Protein 4YG0 (pdb70)

InterPro domains:
  IPR000416 Haemagglutinin outer capsid protein VP4, concanavalin-like domain [PF00426] (65-225)
  IPR013320 Concanavalin A-like lectin/glucanase domain superfamily [SSF49899] (65-225)
  IPR035329 Rotavirus VP4 helical domain [PF17478] (484-772)
  IPR035330 Rotavirus VP4, membrane interaction domain [PF17477] (250-473)
  IPR038017 Rotavirus VP4, membrane interaction domain superfamily [SSF111379] (252-521)
  IPR042546 Outer capsid protein VP4 [MF_04125] (1-772)
  IPR042546 Outer capsid protein VP4 [MF_04132] (1-772)

CATH classification: 2.60.120.200

Radius of gyration: 14.84 Å; Cα contacts (8 Å, |Δi|>4): 405; chains: 1; bounding box: 31×34×42 Å

Structure (mmCIF, N/CA/C/O backbone):
data_4YG0
#
_entry.id   4YG0
#
_cell.length_a   32.210
_cell.length_b   64.050
_cell.length_c   70.920
_cell.angle_alpha   90.00
_cell.angle_beta   90.00
_cell.angle_gamma   90.00
#
_symmetry.space_group_name_H-M   'P 21 21 21'
#
loop_
_entity.id
_entity.type
_entity.pdbx_description
1 polymer 'Outer capsid protein VP4'
2 branched beta-D-galactopyranose-(1-4)-2-acetamido-2-deoxy-beta-D-glucopyranose-(1-3)-beta-D-galactopyranose-(1-4)-beta-D-glucopyranose
3 water water
#
loop_
_atom_site.group_PDB
_atom_site.id
_atom_site.type_symbol
_atom_site.label_atom_id
_atom_site.label_alt_id
_atom_site.label_comp_id
_atom_site.label_asym_id
_atom_site.label_entity_id
_atom_site.label_seq_id
_atom_site.pdbx_PDB_ins_code
_atom_site.Cartn_x
_atom_site.Cartn_y
_atom_site.Cartn_z
_atom_site.occupancy
_atom_site.B_iso_or_equiv
_atom_site.auth_seq_id
_atom_site.auth_comp_id
_atom_site.auth_asym_id
_atom_site.auth_atom_id
_atom_site.pdbx_PDB_model_num
ATOM 1 N N . GLY A 1 1 ? 33.323 7.096 8.725 1.00 30.00 62 GLY A N 1
ATOM 2 C CA . GLY A 1 1 ? 32.690 7.064 7.495 1.00 30.00 62 GLY A CA 1
ATOM 3 C C . GLY A 1 1 ? 32.543 5.649 7.083 1.00 30.00 62 GLY A C 1
ATOM 4 O O . GLY A 1 1 ? 32.330 5.426 5.958 1.00 30.00 62 GLY A O 1
ATOM 5 N N . SER A 1 2 ? 32.559 4.707 8.036 1.00 16.92 63 SER A N 1
ATOM 6 C CA . SER A 1 2 ? 32.149 3.332 7.752 1.00 21.22 63 SER A CA 1
ATOM 7 C C . SER A 1 2 ? 30.649 3.227 7.502 1.00 19.70 63 SER A C 1
ATOM 8 O O . SER A 1 2 ? 30.236 2.417 6.714 1.00 24.10 63 SER A O 1
ATOM 11 N N . ALA A 1 3 ? 29.823 4.019 8.198 1.00 15.59 64 ALA A N 1
ATOM 12 C CA . ALA A 1 3 ? 28.379 4.018 7.938 1.00 15.74 64 ALA A CA 1
ATOM 13 C C . ALA A 1 3 ? 28.147 4.506 6.507 1.00 16.21 64 ALA A C 1
ATOM 14 O O . ALA A 1 3 ? 28.879 5.326 6.015 1.00 19.15 64 ALA A O 1
ATOM 16 N N . LEU A 1 4 ? 27.156 3.946 5.845 1.00 16.00 65 LEU A N 1
ATOM 17 C CA . LEU A 1 4 ? 26.765 4.409 4.522 1.00 15.16 65 LEU A CA 1
ATOM 18 C C . LEU A 1 4 ? 26.140 5.797 4.639 1.00 15.42 65 LEU A C 1
ATOM 19 O O . LEU A 1 4 ? 25.132 5.980 5.320 1.00 16.92 65 LEU A O 1
ATOM 24 N N . ASP A 1 5 ? 26.763 6.773 3.988 1.00 12.40 66 ASP A N 1
ATOM 25 C CA . ASP A 1 5 ? 26.373 8.177 4.102 1.00 13.19 66 ASP A CA 1
ATOM 26 C C . ASP A 1 5 ? 25.143 8.486 3.247 1.00 12.84 66 ASP A C 1
ATOM 27 O O . ASP A 1 5 ? 25.214 8.491 2.026 1.00 11.67 66 ASP A O 1
ATOM 32 N N . GLY A 1 6 ? 24.016 8.749 3.899 1.00 10.97 67 GLY A N 1
ATOM 33 C CA . GLY A 1 6 ? 22.750 8.956 3.217 1.00 11.27 67 GLY A CA 1
ATOM 34 C C . GLY A 1 6 ? 21.634 8.324 4.029 1.00 11.31 67 GLY A C 1
ATOM 35 O O . GLY A 1 6 ? 21.871 7.894 5.153 1.00 12.10 67 GLY A O 1
ATOM 36 N N . PRO A 1 7 ? 20.423 8.233 3.466 1.00 10.23 68 PRO A N 1
ATOM 37 C CA . PRO A 1 7 ? 20.078 8.657 2.108 1.00 10.69 68 PRO A CA 1
ATOM 38 C C . PRO A 1 7 ? 19.866 10.154 2.004 1.00 11.87 68 PRO A C 1
ATOM 39 O O . PRO A 1 7 ? 19.510 10.824 2.987 1.00 11.96 68 PRO A O 1
ATOM 43 N N . TYR A 1 8 ? 20.087 10.658 0.799 1.00 9.11 69 TYR A N 1
ATOM 44 C CA . TYR A 1 8 ? 19.756 12.017 0.429 1.00 9.67 69 TYR A CA 1
ATOM 45 C C . TYR A 1 8 ? 18.656 11.992 -0.607 1.00 9.75 69 TYR A C 1
ATOM 46 O O . TYR A 1 8 ? 18.565 11.071 -1.406 1.00 8.58 69 TYR A O 1
ATOM 55 N N . THR A 1 9 ? 17.806 13.007 -0.587 1.00 10.02 70 THR A N 1
ATOM 56 C CA . THR A 1 9 ? 16.686 13.066 -1.509 1.00 11.15 70 THR A CA 1
ATOM 57 C C . THR A 1 9 ? 17.145 13.426 -2.935 1.00 8.42 70 THR A C 1
ATOM 58 O O . THR A 1 9 ? 18.250 13.956 -3.121 1.00 9.12 70 THR A O 1
ATOM 62 N N . PRO A 1 10 ? 16.314 13.104 -3.944 1.00 7.95 71 PRO A N 1
ATOM 63 C CA . PRO A 1 10 ? 16.684 13.390 -5.336 1.00 10.87 71 PRO A CA 1
ATOM 64 C C . PRO A 1 10 ? 17.146 14.823 -5.513 1.00 11.51 71 PRO A C 1
ATOM 65 O O . PRO A 1 10 ? 16.601 15.738 -4.882 1.00 13.10 71 PRO A O 1
ATOM 69 N N . ASP A 1 11 ? 18.150 15.015 -6.356 1.00 9.65 72 ASP A N 1
ATOM 70 C CA . ASP A 1 11 ? 18.727 16.332 -6.509 1.00 15.10 72 ASP A CA 1
ATOM 71 C C . ASP A 1 11 ? 19.472 16.478 -7.823 1.00 11.40 72 ASP A C 1
ATOM 72 O O . ASP A 1 11 ? 19.942 15.493 -8.410 1.00 9.80 72 ASP A O 1
ATOM 77 N N . SER A 1 12 ? 19.569 17.721 -8.274 1.00 9.19 73 SER A N 1
ATOM 78 C CA . SER A 1 12 ? 20.338 18.082 -9.453 1.00 8.34 73 SER A CA 1
ATOM 79 C C . SER A 1 12 ? 21.381 19.103 -9.074 1.00 10.46 73 SER A C 1
ATOM 80 O O . SER A 1 12 ? 21.046 20.168 -8.558 1.00 10.98 73 SER A O 1
ATOM 83 N N . SER A 1 13 ? 22.643 18.801 -9.337 1.00 7.09 74 SER A N 1
ATOM 84 C CA . SER A 1 13 ? 23.695 19.757 -9.042 1.00 9.42 74 SER A CA 1
ATOM 85 C C . SER A 1 13 ? 24.988 19.350 -9.706 1.00 6.90 74 SER A C 1
ATOM 86 O O . SER A 1 13 ? 25.121 18.244 -10.241 1.00 6.33 74 SER A O 1
ATOM 89 N N . ASN A 1 14 ? 25.948 20.259 -9.661 1.00 7.13 75 ASN A N 1
ATOM 90 C CA . ASN A 1 14 ? 27.298 19.998 -10.121 1.00 6.46 75 ASN A CA 1
ATOM 91 C C . ASN A 1 14 ? 28.022 19.183 -9.060 1.00 7.58 75 ASN A C 1
ATOM 92 O O . ASN A 1 14 ? 28.741 19.722 -8.228 1.00 9.84 75 ASN A O 1
ATOM 97 N N . LEU A 1 15 ? 27.814 17.873 -9.082 1.00 7.04 76 LEU A N 1
ATOM 98 C CA . LEU A 1 15 ? 28.281 17.020 -8.002 1.00 8.25 76 LEU A CA 1
ATOM 99 C C . LEU A 1 15 ? 29.785 16.934 -7.946 1.00 6.97 76 LEU A C 1
ATOM 100 O O . LEU A 1 15 ? 30.434 16.843 -8.979 1.00 7.58 76 LEU A O 1
ATOM 105 N N . PRO A 1 16 ? 30.350 16.930 -6.729 1.00 6.65 77 PRO A N 1
ATOM 106 C CA . PRO A 1 16 ? 31.795 16.748 -6.549 1.00 8.11 77 PRO A CA 1
ATOM 107 C C . PRO A 1 16 ? 32.343 15.465 -7.165 1.00 8.11 77 PRO A C 1
ATOM 108 O O . PRO A 1 16 ? 31.681 14.416 -7.157 1.00 7.19 77 PRO A O 1
ATOM 112 N N . SER A 1 17 ? 33.565 15.565 -7.669 1.00 7.23 78 SER A N 1
ATOM 113 C CA . SER A 1 17 ? 34.312 14.434 -8.172 1.00 6.90 78 SER A CA 1
ATOM 114 C C . SER A 1 17 ? 34.762 13.504 -7.065 1.00 7.31 78 SER A C 1
ATOM 115 O O . SER A 1 17 ? 34.760 13.861 -5.883 1.00 7.89 78 SER A O 1
ATOM 118 N N . ASN A 1 18 ? 35.124 12.295 -7.481 1.00 6.26 79 ASN A N 1
ATOM 119 C CA . ASN A 1 18 ? 35.750 11.276 -6.639 1.00 8.43 79 ASN A CA 1
ATOM 120 C C . ASN A 1 18 ? 34.826 10.701 -5.579 1.00 9.06 79 ASN A C 1
ATOM 121 O O . ASN A 1 18 ? 35.280 10.225 -4.531 1.00 8.88 79 ASN A O 1
ATOM 126 N N . TYR A 1 19 ? 33.527 10.739 -5.861 1.00 7.26 80 TYR A N 1
ATOM 127 C CA . TYR A 1 19 ? 32.540 10.040 -5.040 1.00 5.97 80 TYR A CA 1
ATOM 128 C C . TYR A 1 19 ? 31.659 9.156 -5.884 1.00 7.06 80 TYR A C 1
ATOM 129 O O . TYR A 1 19 ? 31.264 9.532 -6.984 1.00 7.80 80 TYR A O 1
ATOM 138 N N . TRP A 1 20 ? 31.328 7.993 -5.342 1.00 6.01 81 TRP A N 1
ATOM 139 C CA . TRP A 1 20 ? 30.271 7.164 -5.888 1.00 5.64 81 TRP A CA 1
ATOM 140 C C . TRP A 1 20 ? 28.930 7.622 -5.341 1.00 5.71 81 TRP A C 1
ATOM 141 O O . TRP A 1 20 ? 28.738 7.665 -4.122 1.00 7.40 81 TRP A O 1
ATOM 152 N N . TYR A 1 21 ? 28.006 7.963 -6.240 1.00 5.23 82 TYR A N 1
ATOM 153 C CA . TYR A 1 21 ? 26.636 8.302 -5.866 1.00 5.38 82 TYR A CA 1
ATOM 154 C C . TYR A 1 21 ? 25.795 7.073 -6.123 1.00 4.41 82 TYR A C 1
ATOM 155 O O . TYR A 1 21 ? 25.510 6.718 -7.270 1.00 5.51 82 TYR A O 1
ATOM 164 N N . LEU A 1 22 ? 25.440 6.404 -5.037 1.00 4.75 83 LEU A N 1
ATOM 165 C CA . LEU A 1 22 ? 24.730 5.143 -5.086 1.00 6.65 83 LEU A CA 1
ATOM 166 C C . LEU A 1 22 ? 23.237 5.425 -5.030 1.00 5.77 83 LEU A C 1
ATOM 167 O O . LEU A 1 22 ? 22.721 5.815 -3.974 1.00 7.05 83 LEU A O 1
ATOM 172 N N . ILE A 1 23 ? 22.552 5.293 -6.165 1.00 6.28 84 ILE A N 1
ATOM 173 C CA . ILE A 1 23 ? 21.122 5.614 -6.222 1.00 5.60 84 ILE A CA 1
ATOM 174 C C . ILE A 1 23 ? 20.269 4.407 -5.879 1.00 6.57 84 ILE A C 1
ATOM 175 O O . ILE A 1 23 ? 20.622 3.269 -6.196 1.00 6.46 84 ILE A O 1
ATOM 180 N N . ASN A 1 24 ? 19.145 4.663 -5.213 1.00 5.62 85 ASN A N 1
ATOM 181 C CA . ASN A 1 24 ? 18.208 3.610 -4.824 1.00 6.79 85 ASN A CA 1
ATOM 182 C C . ASN A 1 24 ? 16.802 3.981 -5.255 1.00 7.03 85 ASN A C 1
ATOM 183 O O . ASN A 1 24 ? 15.960 4.307 -4.428 1.00 8.28 85 ASN A O 1
ATOM 188 N N . PRO A 1 25 ? 16.542 3.945 -6.565 1.00 7.29 86 PRO A N 1
ATOM 189 C CA . PRO A 1 25 ? 15.235 4.362 -7.092 1.00 7.47 86 PRO A CA 1
ATOM 190 C C . PRO A 1 25 ? 14.095 3.424 -6.699 1.00 11.20 86 PRO A C 1
ATOM 191 O O . PRO A 1 25 ? 14.267 2.214 -6.712 1.00 11.25 86 PRO A O 1
ATOM 195 N N . LEU A 1 26 ? 12.940 3.983 -6.352 1.00 17.14 87 LEU A N 1
ATOM 196 C CA . LEU A 1 26 ? 11.829 3.150 -5.905 1.00 14.90 87 LEU A CA 1
ATOM 197 C C . LEU A 1 26 ? 10.890 2.757 -7.037 1.00 20.48 87 LEU A C 1
ATOM 198 O O . LEU A 1 26 ? 10.156 1.774 -6.928 1.00 21.53 87 LEU A O 1
ATOM 203 N N . ASN A 1 27 ? 10.930 3.509 -8.129 1.00 17.34 88 ASN A N 1
ATOM 204 C CA . ASN A 1 27 ? 10.024 3.261 -9.247 1.00 23.96 88 ASN A CA 1
ATOM 205 C C . ASN A 1 27 ? 10.737 2.677 -10.459 1.00 21.30 88 ASN A C 1
ATOM 206 O O . ASN A 1 27 ? 11.361 1.619 -10.379 1.00 23.41 88 ASN A O 1
ATOM 211 N N . ASP A 1 28 ? 10.607 3.354 -11.592 1.00 13.97 89 ASP A N 1
ATOM 212 C CA . ASP A 1 28 ? 11.366 3.011 -12.786 1.00 11.70 89 ASP A CA 1
ATOM 213 C C . ASP A 1 28 ? 11.524 4.262 -13.639 1.00 8.79 89 ASP A C 1
ATOM 214 O O . ASP A 1 28 ? 11.183 5.363 -13.199 1.00 14.10 89 ASP A O 1
ATOM 219 N N . GLY A 1 29 ? 12.064 4.108 -14.836 1.00 6.63 90 GLY A N 1
ATOM 220 C CA . GLY A 1 29 ? 12.221 5.238 -15.733 1.00 8.19 90 GLY A CA 1
ATOM 221 C C . GLY A 1 29 ? 13.566 5.927 -15.602 1.00 5.34 90 GLY A C 1
ATOM 222 O O . GLY A 1 29 ? 14.556 5.293 -15.242 1.00 6.15 90 GLY A O 1
ATOM 223 N N . VAL A 1 30 ? 13.618 7.215 -15.919 1.00 5.81 91 VAL A N 1
ATOM 224 C CA . VAL A 1 30 ? 14.882 7.936 -15.949 1.00 6.85 91 VAL A CA 1
ATOM 225 C C . VAL A 1 30 ? 15.394 8.206 -14.543 1.00 7.14 91 VAL A C 1
ATOM 226 O O . VAL A 1 30 ? 14.790 8.969 -13.788 1.00 11.05 91 VAL A O 1
ATOM 230 N N . VAL A 1 31 ? 16.519 7.600 -14.185 1.00 5.49 92 VAL A N 1
ATOM 231 C CA . VAL A 1 31 ? 17.013 7.701 -12.817 1.00 5.17 92 VAL A CA 1
ATOM 232 C C . VAL A 1 31 ? 18.294 8.540 -12.703 1.00 5.62 92 VAL A C 1
ATOM 233 O O . VAL A 1 31 ? 18.679 8.931 -11.601 1.00 5.25 92 VAL A O 1
ATOM 237 N N . PHE A 1 32 ? 18.927 8.837 -13.837 1.00 4.41 93 PHE A N 1
ATOM 238 C CA . PHE A 1 32 ? 20.203 9.557 -13.893 1.00 4.84 93 PHE A CA 1
ATOM 239 C C . PHE A 1 32 ? 20.277 10.264 -15.229 1.00 4.77 93 PHE A C 1
ATOM 240 O O . PHE A 1 32 ? 19.892 9.691 -16.249 1.00 5.18 93 PHE A O 1
ATOM 248 N N . SER A 1 33 ? 20.785 11.492 -15.246 1.00 4.48 94 SER A N 1
ATOM 249 C CA . SER A 1 33 ? 21.066 12.156 -16.515 1.00 4.89 94 SER A CA 1
ATOM 250 C C . SER A 1 33 ? 22.096 13.255 -16.345 1.00 4.86 94 SER A C 1
ATOM 251 O O . SER A 1 33 ? 22.262 13.809 -15.258 1.00 5.35 94 SER A O 1
ATOM 254 N N . VAL A 1 34 ? 22.749 13.590 -17.452 1.00 5.04 95 VAL A N 1
ATOM 255 C CA . VAL A 1 34 ? 23.732 14.663 -17.491 1.00 5.60 95 VAL A CA 1
ATOM 256 C C . VAL A 1 34 ? 23.944 15.094 -18.938 1.00 4.48 95 VAL A C 1
ATOM 257 O O . VAL A 1 34 ? 23.916 14.265 -19.853 1.00 4.95 95 VAL A O 1
ATOM 261 N N . THR A 1 35 ? 24.159 16.386 -19.145 1.00 5.56 96 THR A N 1
ATOM 262 C CA . THR A 1 35 ? 24.662 16.865 -20.420 1.00 4.75 96 THR A CA 1
ATOM 263 C C . THR A 1 35 ? 25.516 18.104 -20.230 1.00 4.74 96 THR A C 1
ATOM 264 O O . THR A 1 35 ? 25.293 18.883 -19.302 1.00 6.34 96 THR A O 1
ATOM 268 N N . ASN A 1 36 ? 26.489 18.309 -21.114 1.00 6.41 97 ASN A N 1
ATOM 269 C CA . ASN A 1 36 ? 27.165 19.605 -21.162 1.00 6.44 97 ASN A CA 1
ATOM 270 C C . ASN A 1 36 ? 26.631 20.455 -22.310 1.00 8.47 97 ASN A C 1
ATOM 271 O O . ASN A 1 36 ? 27.165 21.534 -22.583 1.00 10.06 97 ASN A O 1
ATOM 276 N N . ASN A 1 37 ? 25.576 19.975 -22.966 1.00 7.49 98 ASN A N 1
ATOM 277 C CA . ASN A 1 37 ? 24.928 20.695 -24.071 1.00 9.88 98 ASN A CA 1
ATOM 278 C C . ASN A 1 37 ? 25.858 20.902 -25.265 1.00 11.22 98 ASN A C 1
ATOM 279 O O . ASN A 1 37 ? 25.632 21.799 -26.086 1.00 14.81 98 ASN A O 1
ATOM 284 N N . SER A 1 38 ? 26.894 20.073 -25.382 1.00 10.14 99 SER A N 1
ATOM 285 C CA . SER A 1 38 ? 27.847 20.230 -26.477 1.00 12.77 99 SER A CA 1
ATOM 286 C C . SER A 1 38 ? 28.314 18.898 -27.049 1.00 10.63 99 SER A C 1
ATOM 287 O O . SER A 1 38 ? 28.187 18.637 -28.247 1.00 11.00 99 SER A O 1
ATOM 290 N N . THR A 1 39 ? 28.875 18.061 -26.182 1.00 9.09 100 THR A N 1
ATOM 291 C CA . THR A 1 39 ? 29.582 16.868 -26.641 1.00 6.42 100 THR A CA 1
ATOM 292 C C . THR A 1 39 ? 29.075 15.578 -26.005 1.00 7.10 100 THR A C 1
ATOM 293 O O . THR A 1 39 ? 29.467 14.511 -26.423 1.00 7.23 100 THR A O 1
ATOM 297 N N . PHE A 1 40 ? 28.207 15.673 -25.000 1.00 6.38 101 PHE A N 1
ATOM 298 C CA . PHE A 1 40 ? 27.729 14.478 -24.308 1.00 5.62 101 PHE A CA 1
ATOM 299 C C . PHE A 1 40 ? 26.369 14.721 -23.679 1.00 5.45 101 PHE A C 1
ATOM 300 O O . PHE A 1 40 ? 26.143 15.736 -23.024 1.00 6.42 101 PHE A O 1
ATOM 308 N N . TRP A 1 41 ? 25.470 13.783 -23.940 1.00 5.41 102 TRP A N 1
ATOM 309 C CA . TRP A 1 41 ? 24.167 13.657 -23.308 1.00 5.30 102 TRP A CA 1
ATOM 310 C C . TRP A 1 41 ? 24.056 12.217 -22.855 1.00 5.08 102 TRP A C 1
ATOM 311 O O . TRP A 1 41 ? 24.239 11.324 -23.680 1.00 6.52 102 TRP A O 1
ATOM 322 N N . MET A 1 42 ? 23.723 11.969 -21.595 1.00 5.23 103 MET A N 1
ATOM 323 C CA . MET A 1 42 ? 23.604 10.600 -21.100 1.00 6.27 103 MET A CA 1
ATOM 324 C C . MET A 1 42 ? 22.436 10.481 -20.141 1.00 4.86 103 MET A C 1
ATOM 325 O O . MET A 1 42 ? 22.187 11.389 -19.359 1.00 4.87 103 MET A O 1
ATOM 330 N N . PHE A 1 43 ? 21.716 9.365 -20.200 1.00 4.48 104 PHE A N 1
ATOM 331 C CA . PHE A 1 43 ? 20.774 9.044 -19.133 1.00 4.33 104 PHE A CA 1
ATOM 332 C C . PHE A 1 43 ? 20.711 7.544 -18.911 1.00 4.18 104 PHE A C 1
ATOM 333 O O . PHE A 1 43 ? 21.157 6.758 -19.749 1.00 5.34 104 PHE A O 1
ATOM 341 N N . THR A 1 44 ? 20.172 7.163 -17.756 1.00 3.93 105 THR A N 1
ATOM 342 C CA . THR A 1 44 ? 19.939 5.771 -17.427 1.00 4.40 105 THR A CA 1
ATOM 343 C C . THR A 1 44 ? 18.456 5.582 -17.189 1.00 4.63 105 THR A C 1
ATOM 344 O O . THR A 1 44 ? 17.826 6.387 -16.487 1.00 5.11 105 THR A O 1
ATOM 348 N N . TYR A 1 45 ? 17.916 4.526 -17.787 1.00 4.67 106 TYR A N 1
ATOM 349 C CA . TYR A 1 45 ? 16.513 4.167 -17.674 1.00 5.31 106 TYR A CA 1
ATOM 350 C C . TYR A 1 45 ? 16.419 2.849 -16.928 1.00 4.14 106 TYR A C 1
ATOM 351 O O . TYR A 1 45 ? 17.015 1.856 -17.350 1.00 4.91 106 TYR A O 1
ATOM 360 N N . LEU A 1 46 ? 15.675 2.834 -15.825 1.00 3.66 107 LEU A N 1
ATOM 361 C CA . LEU A 1 46 ? 15.446 1.600 -15.068 1.00 5.17 107 LEU A CA 1
ATOM 362 C C . LEU A 1 46 ? 14.206 0.877 -15.585 1.00 4.59 107 LEU A C 1
ATOM 363 O O . LEU A 1 46 ? 13.110 1.470 -15.648 1.00 5.28 107 LEU A O 1
ATOM 368 N N . ILE A 1 47 ? 14.390 -0.382 -15.970 1.00 5.54 108 ILE A N 1
ATOM 369 C CA . ILE A 1 47 ? 13.328 -1.209 -16.526 1.00 5.29 108 ILE A CA 1
ATOM 370 C C . ILE A 1 47 ? 13.003 -2.374 -15.600 1.00 5.30 108 ILE A C 1
ATOM 371 O O . ILE A 1 47 ? 13.888 -3.147 -15.193 1.00 7.02 108 ILE A O 1
ATOM 376 N N . LEU A 1 48 ? 11.728 -2.491 -15.253 1.00 5.78 109 LEU A N 1
ATOM 377 C CA . LEU A 1 48 ? 11.254 -3.574 -14.404 1.00 6.11 109 LEU A CA 1
ATOM 378 C C . LEU A 1 48 ? 11.371 -4.940 -15.072 1.00 5.46 109 LEU A C 1
ATOM 379 O O . LEU A 1 48 ? 11.413 -5.042 -16.297 1.00 5.84 109 LEU A O 1
ATOM 384 N N . PRO A 1 49 ? 11.420 -6.002 -14.263 1.00 6.49 110 PRO A N 1
ATOM 385 C CA . PRO A 1 49 ? 11.372 -7.353 -14.831 1.00 7.47 110 PRO A CA 1
ATOM 386 C C . PRO A 1 49 ? 10.167 -7.565 -15.741 1.00 7.24 110 PRO A C 1
ATOM 387 O O . PRO A 1 49 ? 9.154 -6.875 -15.607 1.00 7.87 110 PRO A O 1
ATOM 391 N N . ASN A 1 50 ? 10.271 -8.527 -16.654 1.00 7.05 111 ASN A N 1
ATOM 392 C CA . ASN A 1 50 ? 9.131 -8.973 -17.444 1.00 7.77 111 ASN A CA 1
ATOM 393 C C . ASN A 1 50 ? 8.519 -7.841 -18.242 1.00 8.03 111 ASN A C 1
ATOM 394 O O . ASN A 1 50 ? 7.304 -7.643 -18.236 1.00 8.82 111 ASN A O 1
ATOM 399 N N . THR A 1 51 ? 9.377 -7.083 -18.908 1.00 7.82 112 THR A N 1
ATOM 400 C CA . THR A 1 51 ? 8.918 -5.992 -19.749 1.00 7.63 112 THR A CA 1
ATOM 401 C C . THR A 1 51 ? 9.065 -6.389 -21.200 1.00 9.18 112 THR A C 1
ATOM 402 O O . THR A 1 51 ? 10.180 -6.515 -21.707 1.00 8.49 112 THR A O 1
ATOM 406 N N . ALA A 1 52 ? 7.926 -6.608 -21.857 1.00 11.50 113 ALA A N 1
ATOM 407 C CA . ALA A 1 52 ? 7.919 -6.916 -23.283 1.00 12.92 113 ALA A CA 1
ATOM 408 C C . ALA A 1 52 ? 8.500 -5.737 -24.048 1.00 13.68 113 ALA A C 1
ATOM 409 O O . ALA A 1 52 ? 8.310 -4.582 -23.654 1.00 14.25 113 ALA A O 1
ATOM 411 N N . GLN A 1 53 ? 9.237 -6.014 -25.116 1.00 13.39 114 GLN A N 1
ATOM 412 C CA . GLN A 1 53 ? 9.871 -4.941 -25.867 1.00 13.78 114 GLN A CA 1
ATOM 413 C C . GLN A 1 53 ? 8.836 -3.958 -26.391 1.00 13.97 114 GLN A C 1
ATOM 414 O O . GLN A 1 53 ? 7.824 -4.340 -26.978 1.00 15.14 114 GLN A O 1
ATOM 420 N N . THR A 1 54 ? 9.082 -2.679 -26.138 1.00 12.35 115 THR A N 1
ATOM 421 C CA . THR A 1 54 ? 8.156 -1.648 -26.559 1.00 17.00 115 THR A CA 1
ATOM 422 C C . THR A 1 54 ? 8.896 -0.327 -26.669 1.00 13.15 115 THR A C 1
ATOM 423 O O . THR A 1 54 ? 10.034 -0.199 -26.220 1.00 16.56 115 THR A O 1
ATOM 427 N N . ASN A 1 55 ? 8.248 0.642 -27.301 1.00 12.27 116 ASN A N 1
ATOM 428 C CA . ASN A 1 55 ? 8.780 1.988 -27.393 1.00 13.15 116 ASN A CA 1
ATOM 429 C C . ASN A 1 55 ? 8.053 2.888 -26.420 1.00 13.49 116 ASN A C 1
ATOM 430 O O . ASN A 1 55 ? 6.841 2.775 -26.258 1.00 13.47 116 ASN A O 1
ATOM 435 N N . VAL A 1 56 ? 8.798 3.767 -25.759 1.00 9.61 117 VAL A N 1
ATOM 436 C CA . VAL A 1 56 ? 8.204 4.729 -24.845 1.00 11.52 117 VAL A CA 1
ATOM 437 C C . VAL A 1 56 ? 8.752 6.109 -25.153 1.00 10.02 117 VAL A C 1
ATOM 438 O O . VAL A 1 56 ? 9.904 6.260 -25.555 1.00 10.17 117 VAL A O 1
ATOM 442 N N . THR A 1 57 ? 7.911 7.114 -24.985 1.00 8.67 118 THR A N 1
ATOM 443 C CA . THR A 1 57 ? 8.333 8.487 -25.192 1.00 7.61 118 THR A CA 1
ATOM 444 C C . THR A 1 57 ? 8.449 9.108 -23.826 1.00 8.71 118 THR A C 1
ATOM 445 O O . THR A 1 57 ? 7.457 9.221 -23.102 1.00 8.18 118 THR A O 1
ATOM 449 N N . VAL A 1 58 ? 9.665 9.481 -23.446 1.00 8.24 119 VAL A N 1
ATOM 450 C CA . VAL A 1 58 ? 9.893 9.918 -22.080 1.00 8.93 119 VAL A CA 1
ATOM 451 C C . VAL A 1 58 ? 10.670 11.229 -22.007 1.00 8.32 119 VAL A C 1
ATOM 452 O O . VAL A 1 58 ? 11.322 11.658 -22.962 1.00 8.50 119 VAL A O 1
ATOM 456 N N . ASN A 1 59 ? 10.587 11.842 -20.834 1.00 7.72 120 ASN A N 1
ATOM 457 C CA . ASN A 1 59 ? 11.238 13.102 -20.535 1.00 8.04 120 ASN A CA 1
ATOM 458 C C . ASN A 1 59 ? 12.672 12.862 -20.083 1.00 7.17 120 ASN A C 1
ATOM 459 O O . ASN A 1 59 ? 12.905 12.303 -19.010 1.00 8.27 120 ASN A O 1
ATOM 464 N N . VAL A 1 60 ? 13.624 13.291 -20.911 1.00 6.66 121 VAL A N 1
ATOM 465 C CA . VAL A 1 60 ? 15.039 13.271 -20.555 1.00 6.73 121 VAL A CA 1
ATOM 466 C C . VAL A 1 60 ? 15.568 14.698 -20.585 1.00 7.30 121 VAL A C 1
ATOM 467 O O . VAL A 1 60 ? 15.707 15.293 -21.658 1.00 7.83 121 VAL A O 1
ATOM 471 N N . MET A 1 61 ? 15.840 15.253 -19.409 1.00 6.32 122 MET A N 1
ATOM 472 C CA . MET A 1 61 ? 16.408 16.606 -19.315 1.00 5.57 122 MET A CA 1
ATOM 473 C C . MET A 1 61 ? 15.535 17.631 -20.042 1.00 6.63 122 MET A C 1
ATOM 474 O O . MET A 1 61 ? 16.032 18.562 -20.686 1.00 7.18 122 MET A O 1
ATOM 479 N N . ASN A 1 62 ? 14.222 17.436 -19.913 1.00 7.25 123 ASN A N 1
ATOM 480 C CA . ASN A 1 62 ? 13.177 18.328 -20.432 1.00 7.12 123 ASN A CA 1
ATOM 481 C C . ASN A 1 62 ? 13.009 18.271 -21.940 1.00 8.08 123 ASN A C 1
ATOM 482 O O . ASN A 1 62 ? 12.291 19.094 -22.505 1.00 9.97 123 ASN A O 1
ATOM 487 N N . GLU A 1 63 ? 13.633 17.289 -22.581 1.00 9.98 124 GLU A N 1
ATOM 488 C CA . GLU A 1 63 ? 13.355 16.940 -23.968 1.00 11.01 124 GLU A CA 1
ATOM 489 C C . GLU A 1 63 ? 12.606 15.610 -23.971 1.00 10.19 124 GLU A C 1
ATOM 490 O O . GLU A 1 63 ? 12.911 14.712 -23.179 1.00 14.08 124 GLU A O 1
ATOM 496 N N . THR A 1 64 ? 11.619 15.459 -24.838 1.00 9.86 125 THR A N 1
ATOM 497 C CA . THR A 1 64 ? 10.991 14.151 -24.961 1.00 9.97 125 THR A CA 1
ATOM 498 C C . THR A 1 64 ? 11.689 13.344 -26.032 1.00 12.72 125 THR A C 1
ATOM 499 O O . THR A 1 64 ? 11.950 13.839 -27.137 1.00 15.89 125 THR A O 1
ATOM 503 N N . VAL A 1 65 ? 11.998 12.097 -25.700 1.00 10.34 126 VAL A N 1
ATOM 504 C CA . VAL A 1 65 ? 12.666 11.226 -26.647 1.00 12.91 126 VAL A CA 1
ATOM 505 C C . VAL A 1 65 ? 12.004 9.865 -26.659 1.00 13.22 126 VAL A C 1
ATOM 506 O O . VAL A 1 65 ? 11.459 9.400 -25.652 1.00 13.01 126 VAL A O 1
ATOM 510 N N . ASN A 1 66 ? 12.050 9.227 -27.815 1.00 11.38 127 ASN A N 1
ATOM 511 C CA . ASN A 1 66 ? 11.457 7.918 -27.959 1.00 12.43 127 ASN A CA 1
ATOM 512 C C . ASN A 1 66 ? 12.532 6.847 -27.949 1.00 12.05 127 ASN A C 1
ATOM 513 O O . ASN A 1 66 ? 13.449 6.875 -28.765 1.00 14.76 127 ASN A O 1
ATOM 518 N N . ILE A 1 67 ? 12.421 5.911 -27.016 1.00 8.77 128 ILE A N 1
ATOM 519 C CA . ILE A 1 67 ? 13.407 4.849 -26.904 1.00 11.09 128 ILE A CA 1
ATOM 520 C C . ILE A 1 67 ? 12.729 3.499 -26.847 1.00 12.95 128 ILE A C 1
ATOM 521 O O . ILE A 1 67 ? 11.558 3.376 -26.460 1.00 11.48 128 ILE A O 1
ATOM 526 N N . SER A 1 68 ? 13.479 2.487 -27.259 1.00 12.79 129 SER A N 1
ATOM 527 C CA . SER A 1 68 ? 13.056 1.112 -27.095 1.00 14.23 129 SER A CA 1
ATOM 528 C C . SER A 1 68 ? 13.558 0.591 -25.755 1.00 14.30 129 SER A C 1
ATOM 529 O O . SER A 1 68 ? 14.715 0.823 -25.376 1.00 16.25 129 SER A O 1
ATOM 532 N N . ILE A 1 69 ? 12.661 -0.058 -25.024 1.00 11.48 130 ILE A N 1
ATOM 533 C CA . ILE A 1 69 ? 13.007 -0.707 -23.761 1.00 11.33 130 ILE A CA 1
ATOM 534 C C . ILE A 1 69 ? 12.530 -2.153 -23.772 1.00 13.71 130 ILE A C 1
ATOM 535 O O . ILE A 1 69 ? 11.551 -2.490 -24.435 1.00 14.20 130 ILE A O 1
ATOM 540 N N . ASP A 1 70 ? 13.226 -3.007 -23.026 1.00 12.35 131 ASP A N 1
ATOM 541 C CA . ASP A 1 70 ? 12.786 -4.383 -22.811 1.00 11.86 131 ASP A CA 1
ATOM 542 C C . ASP A 1 70 ? 13.529 -4.971 -21.622 1.00 10.09 131 ASP A C 1
ATOM 543 O O . ASP A 1 70 ? 14.629 -4.537 -21.292 1.00 12.00 131 ASP A O 1
ATOM 548 N N . ASN A 1 71 ? 12.918 -5.956 -20.985 1.00 8.93 132 ASN A N 1
ATOM 549 C CA . ASN A 1 71 ? 13.578 -6.704 -19.926 1.00 10.22 132 ASN A CA 1
ATOM 550 C C . ASN A 1 71 ? 12.955 -8.075 -19.895 1.00 8.87 132 ASN A C 1
ATOM 551 O O . ASN A 1 71 ? 11.866 -8.255 -19.354 1.00 10.66 132 ASN A O 1
ATOM 556 N N . SER A 1 72 ? 13.635 -9.048 -20.496 1.00 9.85 133 SER A N 1
ATOM 557 C CA . SER A 1 72 ? 13.059 -10.378 -20.644 1.00 11.18 133 SER A CA 1
ATOM 558 C C . SER A 1 72 ? 13.386 -11.275 -19.461 1.00 10.11 133 SER A C 1
ATOM 559 O O . SER A 1 72 ? 13.116 -12.473 -19.488 1.00 12.91 133 SER A O 1
ATOM 562 N N . GLY A 1 73 ? 13.968 -10.700 -18.418 1.00 8.55 134 GLY A N 1
ATOM 563 C CA . GLY A 1 73 ? 14.308 -11.479 -17.249 1.00 9.40 134 GLY A CA 1
ATOM 564 C C . GLY A 1 73 ? 13.482 -11.153 -16.021 1.00 7.20 134 GLY A C 1
ATOM 565 O O . GLY A 1 73 ? 12.508 -10.401 -16.082 1.00 8.10 134 GLY A O 1
ATOM 566 N N . SER A 1 74 ? 13.891 -11.707 -14.893 1.00 6.04 135 SER A N 1
ATOM 567 C CA . SER A 1 74 ? 13.160 -11.587 -13.644 1.00 8.00 135 SER A CA 1
ATOM 568 C C . SER A 1 74 ? 13.786 -10.580 -12.689 1.00 5.95 135 SER A C 1
ATOM 569 O O . SER A 1 74 ? 13.351 -10.446 -11.559 1.00 7.39 135 SER A O 1
ATOM 572 N N . THR A 1 75 ? 14.815 -9.885 -13.159 1.00 7.01 136 THR A N 1
ATOM 573 C CA . THR A 1 75 ? 15.518 -8.911 -12.334 1.00 7.03 136 THR A CA 1
ATOM 574 C C . THR A 1 75 ? 15.438 -7.524 -12.972 1.00 6.33 136 THR A C 1
ATOM 575 O O . THR A 1 75 ? 14.823 -7.348 -14.018 1.00 7.64 136 THR A O 1
ATOM 579 N N . TYR A 1 76 ? 16.040 -6.532 -12.316 1.00 6.38 137 TYR A N 1
ATOM 580 C CA . TYR A 1 76 ? 16.034 -5.156 -12.822 1.00 5.85 137 TYR A CA 1
ATOM 581 C C . TYR A 1 76 ? 17.069 -4.992 -13.907 1.00 5.35 137 TYR A C 1
ATOM 582 O O . TYR A 1 76 ? 18.066 -5.698 -13.914 1.00 6.57 137 TYR A O 1
ATOM 591 N N . ARG A 1 77 ? 16.839 -4.049 -14.811 1.00 5.35 138 ARG A N 1
ATOM 592 C CA . ARG A 1 77 ? 17.838 -3.678 -15.805 1.00 6.23 138 ARG A CA 1
ATOM 593 C C . ARG A 1 77 ? 17.986 -2.163 -15.823 1.00 5.01 138 ARG A C 1
ATOM 594 O O . ARG A 1 77 ? 17.017 -1.463 -16.097 1.00 5.86 138 ARG A O 1
ATOM 602 N N . PHE A 1 78 ? 19.171 -1.657 -15.495 1.00 5.61 139 PHE A N 1
ATOM 603 C CA . PHE A 1 78 ? 19.473 -0.232 -15.612 1.00 4.45 139 PHE A CA 1
ATOM 604 C C . PHE A 1 78 ? 20.142 -0.062 -16.961 1.00 5.66 139 PHE A C 1
ATOM 605 O O . PHE A 1 78 ? 21.208 -0.625 -17.168 1.00 7.39 139 PHE A O 1
ATOM 613 N N . VAL A 1 79 ? 19.568 0.713 -17.874 1.00 5.12 140 VAL A N 1
ATOM 614 C CA . VAL A 1 79 ? 20.111 0.801 -19.230 1.00 4.77 140 VAL A CA 1
ATOM 615 C C . VAL A 1 79 ? 20.566 2.225 -19.540 1.00 4.92 140 VAL A C 1
ATOM 616 O O . VAL A 1 79 ? 19.808 3.173 -19.374 1.00 4.82 140 VAL A O 1
ATOM 620 N N . ASP A 1 80 ? 21.816 2.363 -19.970 1.00 4.58 141 ASP A N 1
ATOM 621 C CA . ASP A 1 80 ? 22.370 3.656 -20.342 1.00 4.94 141 ASP A CA 1
ATOM 622 C C . ASP A 1 80 ? 22.105 3.987 -21.795 1.00 4.77 141 ASP A C 1
ATOM 623 O O . ASP A 1 80 ? 22.130 3.103 -22.658 1.00 6.31 141 ASP A O 1
ATOM 628 N N . TYR A 1 81 ? 21.868 5.270 -22.053 1.00 4.83 142 TYR A N 1
ATOM 629 C CA . TYR A 1 81 ? 21.757 5.801 -23.401 1.00 5.14 142 TYR A CA 1
ATOM 630 C C . TYR A 1 81 ? 22.638 7.037 -23.492 1.00 7.06 142 TYR A C 1
ATOM 631 O O . TYR A 1 81 ? 22.693 7.825 -22.536 1.00 6.03 142 TYR A O 1
ATOM 640 N N . PHE A 1 82 ? 23.332 7.237 -24.609 1.00 6.22 143 PHE A N 1
ATOM 641 C CA . PHE A 1 82 ? 24.001 8.520 -24.792 1.00 7.15 143 PHE A CA 1
ATOM 642 C C . PHE A 1 82 ? 24.080 8.937 -26.251 1.00 6.37 143 PHE A C 1
ATOM 643 O O . PHE A 1 82 ? 23.839 8.148 -27.165 1.00 9.17 143 PHE A O 1
ATOM 651 N N . LYS A 1 83 ? 24.407 10.210 -26.443 1.00 7.24 144 LYS A N 1
ATOM 652 C CA . LYS A 1 83 ? 24.733 10.747 -27.755 1.00 6.95 144 LYS A CA 1
ATOM 653 C C . LYS A 1 83 ? 25.776 11.829 -27.560 1.00 8.87 144 LYS A C 1
ATOM 654 O O . LYS A 1 83 ? 25.999 12.302 -26.437 1.00 7.67 144 LYS A O 1
ATOM 660 N N . THR A 1 84 ? 26.415 12.226 -28.657 1.00 7.87 145 THR A N 1
ATOM 661 C CA . THR A 1 84 ? 27.528 13.158 -28.563 1.00 10.27 145 THR A CA 1
ATOM 662 C C . THR A 1 84 ? 27.322 14.425 -29.388 1.00 10.30 145 THR A C 1
ATOM 663 O O . THR A 1 84 ? 28.243 15.214 -29.550 1.00 12.97 145 THR A O 1
ATOM 667 N N . SER A 1 85 ? 26.121 14.622 -29.908 1.00 9.48 146 SER A N 1
ATOM 668 C CA . SER A 1 85 ? 25.804 15.876 -30.580 1.00 10.50 146 SER A CA 1
ATOM 669 C C . SER A 1 85 ? 24.322 16.142 -30.447 1.00 12.50 146 SER A C 1
ATOM 670 O O . SER A 1 85 ? 23.526 15.216 -30.273 1.00 13.04 146 SER A O 1
ATOM 673 N N . SER A 1 86 ? 23.942 17.408 -30.529 1.00 12.67 147 SER A N 1
ATOM 674 C CA . SER A 1 86 ? 22.547 17.771 -30.371 1.00 13.14 147 SER A CA 1
ATOM 675 C C . SER A 1 86 ? 21.645 17.187 -31.465 1.00 17.13 147 SER A C 1
ATOM 676 O O . SER A 1 86 ? 20.488 16.861 -31.210 1.00 17.33 147 SER A O 1
ATOM 679 N N . THR A 1 87 ? 22.181 17.035 -32.673 1.00 16.36 148 THR A N 1
ATOM 680 C CA . THR A 1 87 ? 21.383 16.564 -33.805 1.00 18.28 148 THR A CA 1
ATOM 681 C C . THR A 1 87 ? 21.247 15.044 -33.857 1.00 15.59 148 THR A C 1
ATOM 682 O O . THR A 1 87 ? 20.375 14.517 -34.543 1.00 18.57 148 THR A O 1
ATOM 686 N N . GLN A 1 88 ? 22.109 14.338 -33.133 1.00 13.13 149 GLN A N 1
ATOM 687 C CA . GLN A 1 88 ? 22.036 12.880 -33.072 1.00 13.47 149 GLN A CA 1
ATOM 688 C C . GLN A 1 88 ? 20.817 12.427 -32.302 1.00 9.73 149 GLN A C 1
ATOM 689 O O . GLN A 1 88 ? 20.240 13.182 -31.531 1.00 12.37 149 GLN A O 1
ATOM 695 N N . SER A 1 89 ? 20.444 11.172 -32.499 1.00 10.90 150 SER A N 1
ATOM 696 C CA . SER A 1 89 ? 19.527 10.514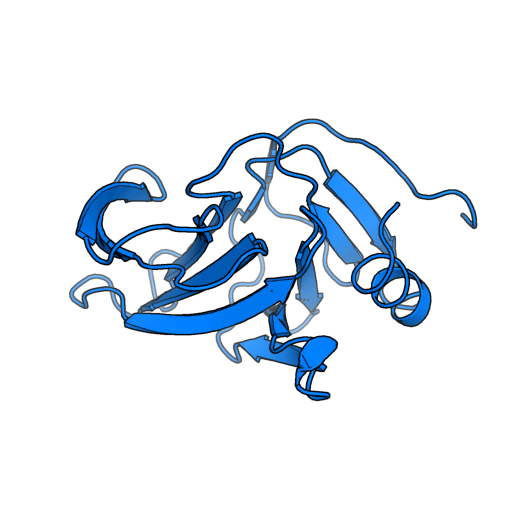 -31.588 1.00 9.19 150 SER A CA 1
ATOM 697 C C . SER A 1 89 ? 20.324 9.682 -30.594 1.00 11.15 150 SER A C 1
ATOM 698 O O . SER A 1 89 ? 21.482 9.338 -30.836 1.00 10.51 150 SER A O 1
ATOM 701 N N . TYR A 1 90 ? 19.695 9.344 -29.479 1.00 8.53 151 TYR A N 1
ATOM 702 C CA . TYR A 1 90 ? 20.351 8.508 -28.485 1.00 7.40 151 TYR A CA 1
ATOM 703 C C . TYR 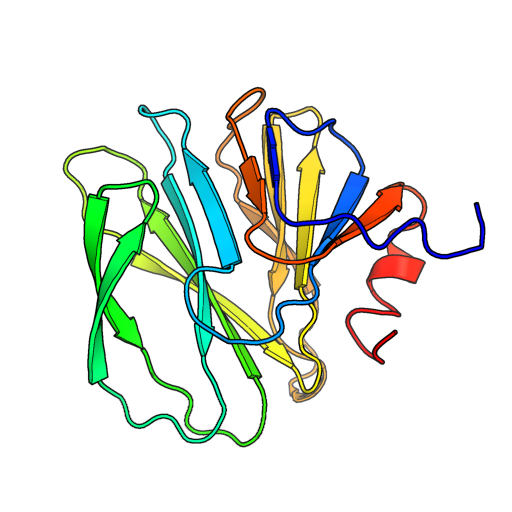A 1 90 ? 20.647 7.102 -28.992 1.00 10.93 151 TYR A C 1
ATOM 704 O O . TYR A 1 90 ? 19.930 6.555 -29.835 1.00 14.48 151 TYR A O 1
ATOM 713 N N . ARG A 1 91 ? 21.711 6.517 -28.461 1.00 9.68 152 ARG A N 1
ATOM 714 C CA . ARG A 1 91 ? 22.030 5.112 -28.684 1.00 8.90 152 ARG A CA 1
ATOM 715 C C . ARG A 1 91 ? 22.026 4.399 -27.354 1.00 8.03 152 ARG A C 1
ATOM 716 O O . ARG A 1 91 ? 22.574 4.905 -26.370 1.00 7.58 152 ARG A O 1
ATOM 724 N N . GLN A 1 92 ? 21.416 3.223 -27.315 1.00 8.13 153 GLN A N 1
ATOM 725 C CA . GLN A 1 92 ? 21.524 2.396 -26.139 1.00 7.54 153 GLN A CA 1
ATOM 726 C C . GLN A 1 92 ? 22.972 1.933 -25.998 1.00 9.01 153 GLN A C 1
ATOM 727 O O . GLN A 1 92 ? 23.607 1.535 -26.973 1.00 10.25 153 GLN A O 1
ATOM 733 N N . ARG A 1 93 ? 23.510 2.011 -24.789 1.00 8.01 154 ARG A N 1
ATOM 734 C CA . ARG A 1 93 ? 24.885 1.595 -24.567 1.00 7.51 154 ARG A CA 1
ATOM 735 C C . ARG A 1 93 ? 24.915 0.496 -23.495 1.00 8.50 154 ARG A C 1
ATOM 736 O O . ARG A 1 93 ? 24.260 -0.541 -23.642 1.00 9.53 154 ARG A O 1
ATOM 744 N N . ASN A 1 94 ? 25.641 0.706 -22.414 1.00 6.68 155 ASN A N 1
ATOM 745 C CA . ASN A 1 94 ? 25.803 -0.344 -21.425 1.00 5.54 155 ASN A CA 1
ATOM 746 C C . ASN A 1 94 ? 24.594 -0.501 -20.532 1.00 6.15 155 ASN A C 1
ATOM 747 O O . ASN A 1 94 ? 23.711 0.358 -20.503 1.00 7.44 155 ASN A O 1
ATOM 752 N N . TYR A 1 95 ? 24.551 -1.610 -19.817 1.00 5.45 156 TYR A N 1
ATOM 753 C CA . TYR A 1 95 ? 23.456 -1.879 -18.891 1.00 5.93 156 TYR A CA 1
ATOM 754 C C . TYR A 1 95 ? 23.960 -2.671 -17.704 1.00 5.67 156 TYR A C 1
ATOM 755 O O . TYR A 1 95 ? 25.023 -3.311 -17.765 1.00 6.07 156 TYR A O 1
ATOM 764 N N . LEU A 1 96 ? 23.189 -2.605 -16.629 1.00 5.16 157 LEU A N 1
ATOM 765 C CA . LEU A 1 96 ? 23.424 -3.362 -15.421 1.00 4.64 157 LEU A CA 1
ATOM 766 C C . LEU A 1 96 ? 22.214 -4.254 -15.193 1.00 4.48 157 LEU A C 1
ATOM 767 O O . LEU A 1 96 ? 21.092 -3.759 -15.101 1.00 5.11 157 LEU A O 1
ATOM 772 N N . ILE A 1 97 ? 22.433 -5.563 -15.129 1.00 4.42 158 ILE A N 1
ATOM 773 C CA . ILE A 1 97 ? 21.391 -6.511 -14.746 1.00 6.10 158 ILE A CA 1
ATOM 774 C C . ILE A 1 97 ? 21.583 -6.825 -13.280 1.00 5.64 158 ILE A C 1
ATOM 775 O O . ILE A 1 97 ? 22.676 -7.226 -12.882 1.00 6.69 158 ILE A O 1
ATOM 780 N N . THR A 1 98 ? 20.548 -6.654 -12.472 1.00 5.78 159 THR A N 1
ATOM 781 C CA . THR A 1 98 ? 20.742 -6.740 -11.038 1.00 6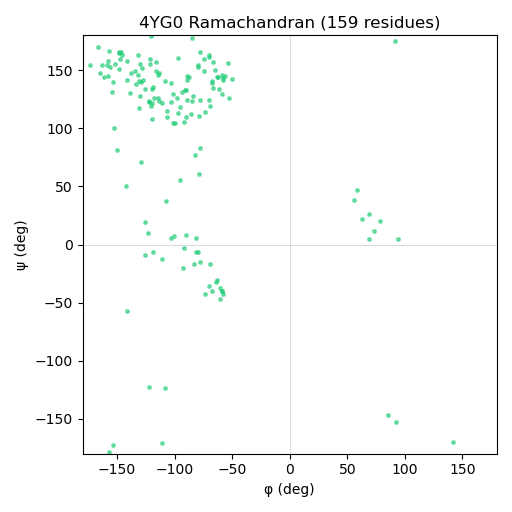.07 159 THR A CA 1
ATOM 782 C C . THR A 1 98 ? 19.447 -7.048 -10.300 1.00 6.77 159 THR A C 1
ATOM 783 O O . THR A 1 98 ? 18.370 -6.616 -10.701 1.00 6.49 159 THR A O 1
ATOM 787 N N . GLU A 1 99 ? 19.557 -7.818 -9.221 1.00 6.98 160 GLU A N 1
ATOM 788 C CA . GLU A 1 99 ? 18.397 -8.104 -8.390 1.00 7.95 160 GLU A CA 1
ATOM 789 C C . GLU A 1 99 ? 18.078 -6.960 -7.441 1.00 8.40 160 GLU A C 1
ATOM 790 O O . GLU A 1 99 ? 17.070 -6.997 -6.754 1.00 9.11 160 GLU A O 1
ATOM 796 N N . HIS A 1 100 ? 18.935 -5.945 -7.402 1.00 7.19 161 HIS A N 1
ATOM 797 C CA . HIS A 1 100 ? 18.759 -4.828 -6.475 1.00 5.94 161 HIS A CA 1
ATOM 798 C C . HIS A 1 100 ? 18.477 -3.545 -7.219 1.00 6.31 161 HIS A C 1
ATOM 799 O O . HIS A 1 100 ? 19.026 -3.317 -8.290 1.00 7.12 161 HIS A O 1
ATOM 806 N N . ARG A 1 101 ? 17.653 -2.684 -6.633 1.00 6.85 162 ARG A N 1
ATOM 807 C CA . ARG A 1 101 ? 17.416 -1.359 -7.190 1.00 6.09 162 ARG A CA 1
ATOM 808 C C . ARG A 1 101 ? 18.572 -0.422 -6.839 1.00 6.56 162 ARG A C 1
ATOM 809 O O . ARG A 1 101 ? 18.378 0.594 -6.158 1.00 7.77 162 ARG A O 1
ATOM 817 N N . LEU A 1 102 ? 19.777 -0.771 -7.285 1.00 5.94 163 LEU A N 1
ATOM 818 C CA . LEU A 1 102 ? 20.978 0.001 -6.971 1.00 5.61 163 LEU A CA 1
ATOM 819 C C . LEU A 1 102 ? 21.883 0.122 -8.179 1.00 5.62 163 LEU A C 1
ATOM 820 O O . LEU A 1 102 ? 22.208 -0.866 -8.835 1.00 6.02 163 LEU A O 1
ATOM 825 N N . GLN A 1 103 ? 22.297 1.354 -8.447 1.00 5.27 164 GLN A N 1
ATOM 826 C CA . GLN A 1 103 ? 23.307 1.651 -9.444 1.00 4.82 164 GLN A CA 1
ATOM 827 C C . GLN A 1 103 ? 24.136 2.772 -8.838 1.00 4.66 164 GLN A C 1
ATOM 828 O O . GLN A 1 103 ? 23.655 3.466 -7.929 1.00 5.42 164 GLN A O 1
ATOM 834 N N . ALA A 1 104 ? 25.369 2.949 -9.294 1.00 4.38 165 ALA A N 1
ATOM 835 C CA . ALA A 1 104 ? 26.204 4.018 -8.751 1.00 4.86 165 ALA A CA 1
ATOM 836 C C . ALA A 1 104 ? 26.969 4.721 -9.845 1.00 4.86 165 ALA A C 1
ATOM 837 O O . ALA A 1 104 ? 27.360 4.110 -10.838 1.00 5.51 165 ALA A O 1
ATOM 839 N N . TYR A 1 105 ? 27.195 6.013 -9.625 1.00 4.52 166 TYR A N 1
ATOM 840 C CA . TYR A 1 105 ? 27.860 6.887 -10.589 1.00 5.12 166 TYR A CA 1
ATOM 841 C C . TYR A 1 105 ? 28.984 7.654 -9.943 1.00 4.95 166 TYR A C 1
ATOM 842 O O . TYR A 1 105 ? 28.835 8.170 -8.834 1.00 5.12 166 TYR A O 1
ATOM 851 N N . ARG A 1 106 ? 30.088 7.786 -10.663 1.00 4.97 167 ARG A N 1
ATOM 852 C CA . ARG A 1 106 ? 31.210 8.561 -10.189 1.00 4.73 167 ARG A CA 1
ATOM 853 C C . ARG A 1 106 ? 31.692 9.463 -11.313 1.00 6.06 167 ARG A C 1
ATOM 854 O O . ARG A 1 106 ? 31.777 9.037 -12.465 1.00 6.71 167 ARG A O 1
ATOM 862 N N . ARG A 1 107 ? 32.012 10.713 -10.993 1.00 4.86 168 ARG A N 1
ATOM 863 C CA . ARG A 1 107 ? 32.643 11.571 -11.992 1.00 5.03 168 ARG A CA 1
ATOM 864 C C . ARG A 1 107 ? 34.072 11.800 -11.531 1.00 6.57 168 ARG A C 1
ATOM 865 O O . ARG A 1 107 ? 34.311 12.244 -10.403 1.00 7.64 168 ARG A O 1
ATOM 873 N N . ASP A 1 108 ? 35.027 11.430 -12.373 1.00 5.92 169 ASP A N 1
ATOM 874 C CA . ASP A 1 108 ? 36.423 11.567 -11.979 1.00 7.55 169 ASP A CA 1
ATOM 875 C C . ASP A 1 108 ? 36.923 12.982 -12.280 1.00 7.99 169 ASP A C 1
ATOM 876 O O . ASP A 1 108 ? 36.192 13.820 -12.811 1.00 7.54 169 ASP A O 1
ATOM 881 N N . GLU A 1 109 ? 38.174 13.257 -11.916 1.00 8.90 170 GLU A N 1
ATOM 882 C CA . GLU A 1 109 ? 38.694 14.611 -12.067 1.00 9.29 170 GLU A CA 1
ATOM 883 C C . GLU A 1 109 ? 38.879 14.993 -13.532 1.00 12.10 170 GLU A C 1
ATOM 884 O O . GLU A 1 109 ? 38.982 16.177 -13.851 1.00 13.08 170 GLU A O 1
ATOM 890 N N . SER A 1 110 ? 38.889 13.998 -14.419 1.00 8.51 171 SER A N 1
ATOM 891 C CA . SER A 1 110 ? 38.945 14.275 -15.848 1.00 8.88 171 SER A CA 1
ATOM 892 C C . SER A 1 110 ? 37.566 14.611 -16.403 1.00 6.69 171 SER A C 1
ATOM 893 O O . SER A 1 110 ? 37.438 14.966 -17.566 1.00 7.38 171 SER A O 1
ATOM 896 N N . GLY A 1 111 ? 36.537 14.476 -15.569 1.00 6.39 172 GLY A N 1
ATOM 897 C CA . GLY A 1 111 ? 35.177 14.785 -15.965 1.00 7.14 172 GLY A CA 1
ATOM 898 C C . GLY A 1 111 ? 34.361 13.612 -16.479 1.00 4.59 172 GLY A C 1
ATOM 899 O O . GLY A 1 111 ? 33.230 13.807 -16.907 1.00 5.31 172 GLY A O 1
ATOM 900 N N . ASN A 1 112 ? 34.912 12.401 -16.438 1.00 6.08 173 ASN A N 1
ATOM 901 C CA . ASN A 1 112 ? 34.217 11.243 -16.992 1.00 5.76 173 ASN A CA 1
ATOM 902 C C . ASN A 1 112 ? 33.312 10.551 -15.992 1.00 4.64 173 ASN A C 1
ATOM 903 O O . ASN A 1 112 ? 33.642 10.420 -14.815 1.00 6.43 173 ASN A O 1
ATOM 908 N N . ILE A 1 113 ? 32.162 10.106 -16.497 1.00 5.16 174 ILE A N 1
ATOM 909 C CA . ILE A 1 113 ? 31.201 9.303 -15.757 1.00 4.43 174 ILE A CA 1
ATOM 910 C C . ILE A 1 113 ? 31.588 7.830 -15.795 1.00 5.45 174 ILE A C 1
ATOM 911 O O . ILE A 1 113 ? 31.818 7.275 -16.872 1.00 5.54 174 ILE A O 1
ATOM 916 N N . SER A 1 114 ? 31.657 7.211 -14.616 1.00 3.65 175 SER A N 1
ATOM 917 C CA . SER A 1 114 ? 31.752 5.762 -14.474 1.00 4.71 175 SER A CA 1
ATOM 918 C C . SER A 1 114 ? 30.512 5.236 -13.772 1.00 4.82 175 SER A C 1
ATOM 919 O O . SER A 1 114 ? 29.930 5.934 -12.943 1.00 4.88 175 SER A O 1
ATOM 922 N N . ASN A 1 115 ? 30.124 4.007 -14.098 1.00 4.37 176 ASN A N 1
ATOM 923 C CA . ASN A 1 115 ? 29.024 3.344 -13.407 1.00 3.40 176 ASN A CA 1
ATOM 924 C C . ASN A 1 115 ? 29.200 1.840 -13.583 1.00 4.42 176 ASN A C 1
ATOM 925 O O . ASN A 1 115 ? 30.183 1.387 -14.174 1.00 5.23 176 ASN A O 1
ATOM 930 N N . TYR A 1 116 ? 28.272 1.067 -13.041 1.00 4.21 177 TYR A N 1
ATOM 931 C CA . TYR A 1 116 ? 28.428 -0.383 -13.067 1.00 3.93 177 TYR A CA 1
ATOM 932 C C . TYR A 1 116 ? 27.729 -0.985 -14.280 1.00 4.42 177 TYR A C 1
ATOM 933 O O . TYR A 1 116 ? 26.580 -0.650 -14.588 1.00 4.96 177 TYR A O 1
ATOM 942 N N . TRP A 1 117 ? 28.471 -1.846 -14.975 1.00 4.67 178 TRP A N 1
ATOM 943 C CA . TRP A 1 117 ? 28.006 -2.515 -16.186 1.00 5.08 178 TRP A CA 1
ATOM 944 C C . TRP A 1 117 ? 28.064 -4.014 -15.991 1.00 5.08 178 TRP A C 1
ATOM 945 O O . TRP A 1 117 ? 28.871 -4.512 -15.203 1.00 5.72 178 TRP A O 1
ATOM 956 N N . GLY A 1 118 ? 27.241 -4.731 -16.743 1.00 4.88 179 GLY A N 1
ATOM 957 C CA . GLY A 1 118 ? 27.244 -6.181 -16.706 1.00 5.96 179 GLY A CA 1
ATOM 958 C C . GLY A 1 118 ? 2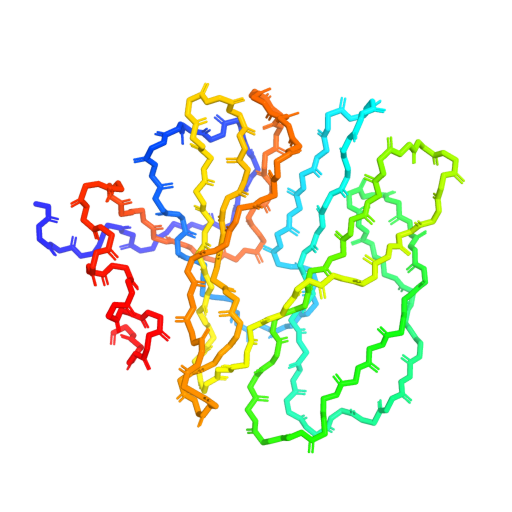6.375 -6.720 -15.593 1.00 5.48 179 GLY A C 1
ATOM 959 O O . GLY A 1 118 ? 25.354 -6.123 -15.234 1.00 6.49 179 G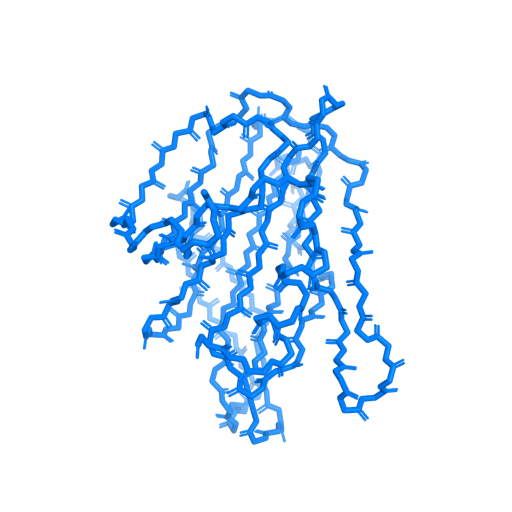LY A O 1
ATOM 960 N N . SER A 1 119 ? 26.783 -7.846 -15.023 1.00 5.53 180 SER A N 1
ATOM 961 C CA . SER A 1 119 ? 25.965 -8.482 -14.013 1.00 7.15 180 SER A CA 1
ATOM 962 C C . SER A 1 119 ? 26.739 -9.529 -13.234 1.00 6.14 180 SER A C 1
ATOM 963 O O . SER A 1 119 ? 27.632 -10.207 -13.775 1.00 8.27 180 SER A O 1
ATOM 966 N N . SER A 1 120 ? 26.398 -9.685 -11.960 1.00 6.40 181 SER A N 1
ATOM 967 C CA . SER A 1 120 ? 26.914 -10.809 -11.184 1.00 6.50 181 SER A CA 1
ATOM 968 C C . SER A 1 120 ? 26.531 -12.127 -11.821 1.00 6.95 181 SER A C 1
ATOM 969 O O . SER A 1 120 ? 27.310 -13.063 -11.857 1.00 7.51 181 SER A O 1
ATOM 972 N N . THR A 1 121 ? 25.310 -12.204 -12.326 1.00 5.69 182 THR A N 1
ATOM 973 C CA . THR A 1 121 ? 24.828 -13.457 -12.884 1.00 6.80 182 THR A CA 1
ATOM 974 C C . THR A 1 121 ? 25.709 -13.980 -14.023 1.00 7.23 182 THR A C 1
ATOM 975 O O . THR A 1 121 ? 25.986 -15.181 -14.090 1.00 7.12 182 THR A O 1
ATOM 979 N N . TYR A 1 122 ? 26.151 -13.094 -14.913 1.00 6.67 183 TYR A N 1
ATOM 980 C CA . TYR A 1 122 ? 26.959 -13.515 -16.055 1.00 6.84 183 TYR A CA 1
ATOM 981 C C . TYR A 1 122 ? 28.455 -13.455 -15.771 1.00 6.56 183 TYR A C 1
ATOM 982 O O . TYR A 1 122 ? 29.259 -13.849 -16.618 1.00 6.63 183 TYR A O 1
ATOM 991 N N . GLY A 1 123 ? 28.818 -12.980 -14.582 1.00 6.01 184 GLY A N 1
ATOM 992 C CA . GLY A 1 123 ? 30.207 -12.966 -14.154 1.00 5.72 184 GLY A CA 1
ATOM 993 C C . GLY A 1 123 ? 31.036 -11.842 -14.739 1.00 5.88 184 GLY A C 1
ATOM 994 O O . GLY A 1 123 ? 32.264 -11.916 -14.736 1.00 7.06 184 GLY A O 1
ATOM 995 N N . ASP A 1 124 ? 30.373 -10.789 -15.219 1.00 5.67 185 ASP A N 1
ATOM 996 C CA . ASP A 1 124 ? 31.092 -9.663 -15.826 1.00 6.94 185 ASP A CA 1
ATOM 997 C C . ASP A 1 124 ? 30.739 -8.310 -15.206 1.00 5.96 185 ASP A C 1
ATOM 998 O O . ASP A 1 124 ? 30.981 -7.271 -15.811 1.00 7.37 185 ASP A O 1
ATOM 1003 N N . LEU A 1 125 ? 30.187 -8.317 -14.001 1.00 4.65 186 LEU A N 1
ATOM 1004 C CA . LEU A 1 125 ? 29.961 -7.063 -13.280 1.00 5.56 186 LEU A CA 1
ATOM 1005 C C . LEU A 1 125 ? 31.258 -6.262 -13.210 1.00 5.33 186 LEU A C 1
ATOM 1006 O O . LEU A 1 125 ? 32.275 -6.779 -12.753 1.00 7.49 186 LEU A O 1
ATOM 1011 N N . ARG A 1 126 ? 31.229 -5.005 -13.645 1.00 5.21 187 ARG A N 1
ATOM 1012 C CA . ARG A 1 126 ? 32.451 -4.218 -13.731 1.00 5.97 187 ARG A CA 1
ATOM 1013 C C . ARG A 1 126 ? 32.137 -2.737 -13.666 1.00 6.43 187 ARG A C 1
ATOM 1014 O O . ARG A 1 126 ? 31.049 -2.301 -14.047 1.00 6.19 187 ARG A O 1
ATOM 1022 N N . VAL A 1 127 ? 33.094 -1.961 -13.174 1.00 6.18 188 VAL A N 1
ATOM 1023 C CA . VAL A 1 127 ? 33.042 -0.524 -13.312 1.00 5.27 188 VAL A CA 1
ATOM 1024 C C . VAL A 1 127 ? 33.475 -0.201 -14.733 1.00 6.08 188 VAL A C 1
ATOM 1025 O O . VAL A 1 127 ? 34.534 -0.635 -15.195 1.00 8.89 188 VAL A O 1
ATOM 1029 N N . GLY A 1 128 ? 32.628 0.520 -15.450 1.00 5.66 189 GLY A N 1
ATOM 1030 C CA . GLY A 1 128 ? 32.961 0.989 -16.779 1.00 6.53 189 GLY A CA 1
ATOM 1031 C C . GLY A 1 128 ? 33.009 2.501 -16.788 1.00 5.30 189 GLY A C 1
ATOM 1032 O O . GLY A 1 128 ? 32.388 3.155 -15.950 1.00 6.26 189 GLY A O 1
ATOM 1033 N N . THR A 1 129 ? 33.729 3.058 -17.756 1.00 5.74 190 THR A N 1
ATOM 1034 C CA . THR A 1 129 ? 33.853 4.501 -17.876 1.00 5.41 190 THR A CA 1
ATOM 1035 C C . THR A 1 129 ? 33.450 4.954 -19.258 1.00 6.44 190 THR A C 1
ATOM 1036 O O . THR A 1 129 ? 33.858 4.364 -20.267 1.00 6.76 190 THR A O 1
ATOM 1040 N N . TYR A 1 130 ? 32.644 6.005 -19.299 1.00 5.03 191 TYR A N 1
ATOM 1041 C CA . TYR A 1 130 ? 32.365 6.688 -20.541 1.00 4.86 191 TYR A CA 1
ATOM 1042 C C . TYR A 1 130 ? 33.400 7.783 -20.704 1.00 4.91 191 TYR A C 1
ATOM 1043 O O . TYR A 1 130 ? 33.389 8.765 -19.957 1.00 5.42 191 TYR A O 1
ATOM 1052 N N . PHE A 1 131 ? 34.307 7.613 -21.657 1.00 4.70 192 PHE A N 1
ATOM 1053 C CA . PHE A 1 131 ? 35.363 8.594 -21.870 1.00 5.30 192 PHE A CA 1
ATOM 1054 C C . PHE A 1 131 ? 34.803 9.731 -22.713 1.00 5.90 192 PHE A C 1
ATOM 1055 O O . PHE A 1 131 ? 35.008 9.828 -23.919 1.00 6.86 192 PHE A O 1
ATOM 1063 N N . ASN A 1 132 ? 34.037 10.567 -22.014 1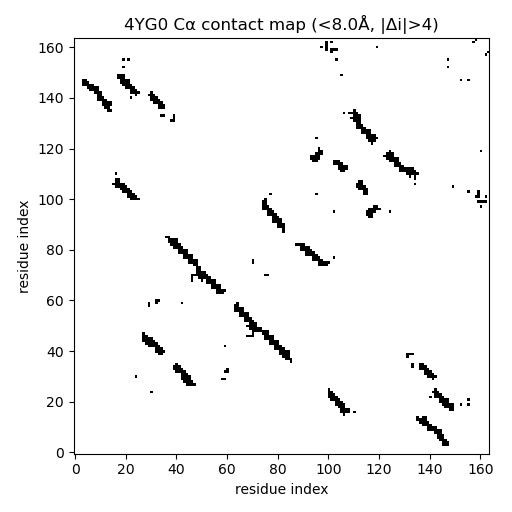.00 4.76 193 ASN A N 1
ATOM 1064 C CA . ASN A 1 132 ? 33.228 11.643 -22.579 1.00 4.70 193 ASN A CA 1
ATOM 1065 C C . ASN A 1 132 ? 33.146 12.726 -21.519 1.00 5.01 193 ASN A C 1
ATOM 1066 O O . ASN A 1 132 ? 32.171 12.791 -20.761 1.00 4.84 193 ASN A O 1
ATOM 1071 N N . PRO A 1 133 ? 34.191 13.557 -21.418 1.00 4.01 194 PRO A N 1
ATOM 1072 C CA . PRO A 1 133 ? 34.283 14.471 -20.274 1.00 6.79 194 PRO A CA 1
ATOM 1073 C C . PRO A 1 133 ? 33.134 15.469 -20.178 1.00 5.59 194 PRO A C 1
ATOM 1074 O O . PRO A 1 133 ? 32.748 16.081 -21.175 1.00 5.64 194 PRO A O 1
ATOM 1078 N N . VAL A 1 134 ? 32.592 15.595 -18.969 1.00 4.75 195 VAL A N 1
ATOM 1079 C CA . VAL A 1 134 ? 31.548 16.562 -18.663 1.00 4.72 195 VAL A CA 1
ATOM 1080 C C . VAL A 1 134 ? 31.775 17.133 -17.266 1.00 5.09 195 VAL A C 1
ATOM 1081 O O . VAL A 1 134 ? 30.867 17.168 -16.439 1.00 5.96 195 VAL A O 1
ATOM 1085 N N . LEU A 1 135 ? 32.995 17.584 -17.003 1.00 6.07 196 LEU A N 1
ATOM 1086 C CA . LEU A 1 135 ? 33.263 18.216 -15.726 1.00 6.62 196 LEU A CA 1
ATOM 1087 C C . LEU A 1 135 ? 32.316 19.421 -15.577 1.00 7.05 196 LEU A C 1
ATOM 1088 O O . LEU A 1 135 ? 32.009 20.103 -16.558 1.00 9.49 196 LEU A O 1
ATOM 1093 N N . ASN A 1 136 ? 31.822 19.623 -14.365 1.00 9.77 197 ASN A N 1
ATOM 1094 C CA . ASN A 1 136 ? 30.985 20.762 -14.020 1.00 7.36 197 ASN A CA 1
ATOM 1095 C C . ASN A 1 136 ? 29.599 20.773 -14.649 1.00 9.65 197 ASN A C 1
ATOM 1096 O O . ASN A 1 136 ? 28.846 21.710 -14.420 1.00 9.61 197 ASN A O 1
ATOM 1101 N N . ALA A 1 137 ? 29.224 19.723 -15.375 1.00 6.09 198 ALA A N 1
ATOM 1102 C CA . ALA A 1 137 ? 27.853 19.638 -15.854 1.00 6.27 198 ALA A CA 1
ATOM 1103 C C . ALA A 1 137 ? 26.943 19.274 -14.692 1.00 5.25 198 ALA A C 1
ATOM 1104 O O . ALA A 1 137 ? 27.351 18.589 -13.752 1.00 6.78 198 ALA A O 1
ATOM 1106 N N . VAL A 1 138 ? 25.708 19.745 -14.748 1.00 5.62 199 VAL A N 1
ATOM 1107 C CA . VAL A 1 138 ? 24.720 19.418 -13.735 1.00 6.38 199 VAL A CA 1
ATOM 1108 C C . VAL A 1 138 ? 24.326 17.946 -13.853 1.00 6.31 199 VAL A C 1
ATOM 1109 O O . VAL A 1 138 ? 23.926 17.495 -14.929 1.00 7.78 199 VAL A O 1
ATOM 1113 N N . ILE A 1 139 ? 24.465 17.190 -12.768 1.00 5.52 200 ILE A N 1
ATOM 1114 C CA . ILE A 1 139 ? 24.037 15.798 -12.765 1.00 4.87 200 ILE A CA 1
ATOM 1115 C C . ILE A 1 139 ? 22.691 15.691 -12.064 1.00 5.87 200 ILE A C 1
ATOM 1116 O O . ILE A 1 139 ? 22.528 16.212 -10.961 1.00 6.37 200 ILE A O 1
ATOM 1121 N N . ASN A 1 140 ? 21.731 15.037 -12.710 1.00 5.24 201 ASN A N 1
ATOM 1122 C CA . ASN A 1 140 ? 20.424 14.772 -12.129 1.00 6.28 201 ASN A CA 1
ATOM 1123 C C . ASN A 1 140 ? 20.388 13.367 -11.544 1.00 5.54 201 ASN A C 1
ATOM 1124 O O . ASN A 1 140 ? 20.518 12.372 -12.271 1.00 6.35 201 ASN A O 1
ATOM 1129 N N . LEU A 1 141 ? 20.270 13.279 -10.224 1.00 6.47 202 LEU A N 1
ATOM 1130 C CA . LEU A 1 141 ? 20.026 12.001 -9.566 1.00 6.77 202 LEU A CA 1
ATOM 1131 C 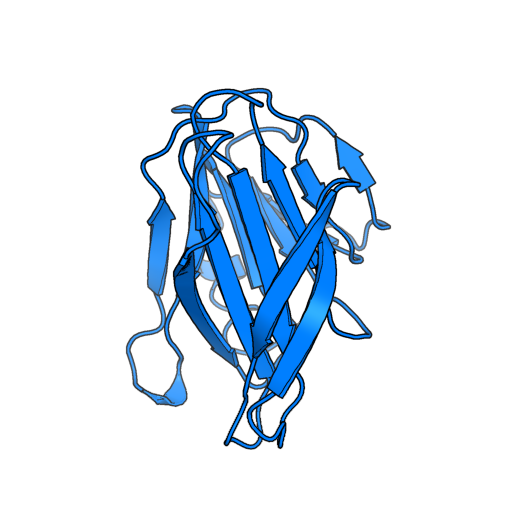C . LEU A 1 141 ? 18.548 11.951 -9.216 1.00 6.69 202 LEU A C 1
ATOM 1132 O O . LEU A 1 141 ? 18.105 12.619 -8.280 1.00 8.16 202 LEU A O 1
ATOM 1137 N N . ASN A 1 142 ? 17.781 11.174 -9.977 1.00 6.99 203 ASN A N 1
ATOM 1138 C CA . ASN A 1 142 ? 16.331 11.141 -9.807 1.00 6.74 203 ASN A CA 1
ATOM 1139 C C . ASN A 1 142 ? 15.922 9.992 -8.913 1.00 9.23 203 ASN A C 1
ATOM 1140 O O . ASN A 1 142 ? 15.128 9.138 -9.309 1.00 11.98 203 ASN A O 1
ATOM 1145 N N . ALA A 1 143 ? 16.493 9.975 -7.717 1.00 7.65 204 ALA A N 1
ATOM 1146 C CA . ALA A 1 143 ? 16.352 8.878 -6.774 1.00 8.81 204 ALA A CA 1
ATOM 1147 C C . ALA A 1 143 ? 17.006 9.285 -5.469 1.00 8.62 204 ALA A C 1
ATOM 1148 O O . ALA A 1 143 ? 17.909 10.119 -5.469 1.00 8.39 204 ALA A O 1
ATOM 1150 N N . ASP A 1 144 ? 16.562 8.706 -4.363 1.00 8.23 205 ASP A N 1
ATOM 1151 C CA . ASP A 1 144 ? 17.325 8.796 -3.126 1.00 9.53 205 ASP A CA 1
ATOM 1152 C C . ASP A 1 144 ? 18.706 8.205 -3.366 1.00 7.55 205 ASP A C 1
ATOM 1153 O O . ASP A 1 144 ? 18.848 7.256 -4.143 1.00 8.30 205 ASP A O 1
ATOM 1158 N N . PHE A 1 145 ? 19.729 8.754 -2.723 1.00 6.13 206 PHE A N 1
ATOM 1159 C CA . PHE A 1 145 ? 21.074 8.259 -2.968 1.00 6.97 206 PHE A CA 1
ATOM 1160 C C . PHE A 1 145 ? 21.975 8.359 -1.752 1.00 6.03 206 PHE A C 1
ATOM 1161 O O . PHE A 1 145 ? 21.677 9.059 -0.776 1.00 7.61 206 PHE A O 1
ATOM 1169 N N . TYR A 1 146 ? 23.089 7.641 -1.843 1.00 6.47 207 TYR A N 1
ATOM 1170 C CA . TYR A 1 146 ? 24.113 7.604 -0.814 1.00 7.01 207 TYR A CA 1
ATOM 1171 C C . TYR A 1 146 ? 25.420 8.058 -1.430 1.00 8.66 207 TYR A C 1
ATOM 1172 O O . TYR A 1 146 ? 25.590 8.003 -2.654 1.00 7.68 207 TYR A O 1
ATOM 1181 N N . ILE A 1 147 ? 26.351 8.494 -0.585 1.00 7.79 208 ILE A N 1
ATOM 1182 C CA . ILE A 1 147 ? 27.623 9.024 -1.052 1.00 9.13 208 ILE A CA 1
ATOM 1183 C C . ILE A 1 147 ? 28.774 8.199 -0.482 1.00 10.39 208 ILE A C 1
ATOM 1184 O O . ILE A 1 147 ? 28.926 8.090 0.737 1.00 11.57 208 ILE A O 1
ATOM 1189 N N . ILE A 1 148 ? 29.559 7.592 -1.368 1.00 7.45 209 ILE A N 1
ATOM 1190 C CA . ILE A 1 148 ? 30.687 6.750 -0.984 1.00 7.47 209 ILE A CA 1
ATOM 1191 C C . ILE A 1 148 ? 31.978 7.280 -1.602 1.00 7.90 209 ILE A C 1
ATOM 1192 O O . ILE A 1 148 ? 32.058 7.411 -2.815 1.00 8.33 209 ILE A O 1
ATOM 1197 N N . PRO A 1 149 ? 32.991 7.597 -0.778 1.00 10.02 210 PRO A N 1
ATOM 1198 C CA . PRO A 1 149 ? 34.258 8.083 -1.347 1.00 10.63 210 PRO A CA 1
ATOM 1199 C C . PRO A 1 149 ? 34.848 7.061 -2.327 1.00 9.28 210 PRO A C 1
ATOM 1200 O O . PRO A 1 149 ? 34.722 5.862 -2.069 1.00 9.81 210 PRO A O 1
ATOM 1204 N N . ASP A 1 150 ? 35.466 7.476 -3.429 1.00 9.86 211 ASP A N 1
ATOM 1205 C CA . ASP A 1 150 ? 35.843 6.453 -4.401 1.00 13.33 211 ASP A CA 1
ATOM 1206 C C . ASP A 1 150 ? 37.158 5.756 -4.025 1.00 20.38 211 ASP A C 1
ATOM 1207 O O . ASP A 1 150 ? 37.646 4.906 -4.768 1.00 22.16 211 ASP A O 1
ATOM 1212 N N . SER A 1 151 ? 37.693 6.082 -2.848 1.00 12.90 212 SER A N 1
ATOM 1213 C CA . SER A 1 151 ? 38.717 5.258 -2.213 1.00 14.46 212 SER A CA 1
ATOM 1214 C C . SER A 1 151 ? 38.066 4.032 -1.558 1.00 17.98 212 SER A C 1
ATOM 1215 O O . SER A 1 151 ? 38.748 3.067 -1.209 1.00 24.80 212 SER A O 1
ATOM 1218 N N . GLN A 1 152 ? 36.743 4.078 -1.394 1.00 19.78 213 GLN A N 1
ATOM 1219 C CA . GLN A 1 152 ? 35.983 2.967 -0.826 1.00 15.16 213 GLN A CA 1
ATOM 1220 C C . GLN A 1 152 ? 35.163 2.252 -1.908 1.00 12.99 213 GLN A C 1
ATOM 1221 O O . GLN A 1 152 ? 34.037 1.809 -1.655 1.00 14.23 213 GLN A O 1
ATOM 1227 N N . GLN A 1 153 ? 35.737 2.131 -3.103 1.00 14.93 214 GLN A N 1
ATOM 1228 C CA . GLN A 1 153 ? 35.014 1.538 -4.230 1.00 12.83 214 GLN A CA 1
ATOM 1229 C C . GLN A 1 153 ? 34.593 0.107 -3.961 1.00 11.55 214 GLN A C 1
ATOM 1230 O O . GLN A 1 153 ? 33.513 -0.302 -4.376 1.00 11.83 214 GLN A O 1
ATOM 1236 N N . GLU A 1 154 ? 35.428 -0.672 -3.285 1.00 12.21 215 GLU A N 1
ATOM 1237 C CA . GLU A 1 154 ? 35.042 -2.059 -3.031 1.00 10.26 215 GLU A CA 1
ATOM 1238 C C . GLU A 1 154 ? 33.794 -2.129 -2.155 1.00 10.90 215 GLU A C 1
ATOM 1239 O O . GLU A 1 154 ? 32.992 -3.043 -2.297 1.00 11.72 215 GLU A O 1
ATOM 1245 N N . LYS A 1 155 ? 33.606 -1.148 -1.281 1.00 11.56 216 LYS A N 1
ATOM 1246 C CA . LYS A 1 155 ? 32.397 -1.089 -0.474 1.00 12.54 216 LYS A CA 1
ATOM 1247 C C . LYS A 1 155 ? 31.179 -0.790 -1.376 1.00 9.40 216 LYS A C 1
ATOM 1248 O O . LYS A 1 155 ? 30.114 -1.402 -1.222 1.00 9.98 216 LYS A O 1
ATOM 1254 N N . CYS A 1 156 ? 31.353 0.105 -2.350 1.00 9.59 217 CYS A N 1
ATOM 1255 C CA . CYS A 1 156 ? 30.291 0.379 -3.318 1.00 10.04 217 CYS A CA 1
ATOM 1256 C C . CYS A 1 156 ? 29.937 -0.885 -4.107 1.00 7.93 217 CYS A C 1
ATOM 1257 O O . CYS A 1 156 ? 28.771 -1.212 -4.280 1.00 8.11 217 CYS A O 1
ATOM 1260 N N . THR A 1 157 ? 30.950 -1.585 -4.593 1.00 7.60 218 THR A N 1
ATOM 1261 C CA . THR A 1 157 ? 30.724 -2.819 -5.331 1.00 7.50 218 THR A CA 1
ATOM 1262 C C . THR A 1 157 ? 29.962 -3.844 -4.495 1.00 7.93 218 THR A C 1
ATOM 1263 O O . THR A 1 157 ? 29.085 -4.549 -5.004 1.00 8.11 218 THR A O 1
ATOM 1267 N N A GLU A 1 158 ? 30.296 -3.917 -3.211 0.42 8.00 219 GLU A N 1
ATOM 1268 N N B GLU A 1 158 ? 30.285 -3.930 -3.209 0.58 7.97 219 GLU A N 1
ATOM 1269 C CA A GLU A 1 158 ? 29.617 -4.822 -2.297 0.42 9.40 219 GLU A CA 1
ATOM 1270 C CA B GLU A 1 158 ? 29.588 -4.869 -2.343 0.58 9.38 219 GLU A CA 1
ATOM 1271 C C A GLU A 1 158 ? 28.116 -4.523 -2.242 0.42 8.98 219 GLU A C 1
ATOM 1272 C C B GLU A 1 158 ? 28.095 -4.529 -2.239 0.58 8.95 219 GLU A C 1
ATOM 1273 O O A GLU A 1 158 ? 27.294 -5.436 -2.296 0.42 9.35 219 GLU A O 1
ATOM 1274 O O B GLU A 1 158 ? 27.252 -5.425 -2.262 0.58 9.36 219 GLU A O 1
ATOM 1285 N N . TYR A 1 159 ? 27.768 -3.241 -2.153 1.00 9.04 220 TYR A N 1
ATOM 1286 C CA . TYR A 1 159 ? 26.367 -2.812 -2.172 1.00 7.66 220 TYR A CA 1
ATOM 1287 C C . TYR A 1 159 ? 25.712 -3.132 -3.515 1.00 6.29 220 TYR A C 1
ATOM 1288 O O . TYR A 1 159 ? 24.599 -3.626 -3.559 1.00 7.11 220 TYR A O 1
ATOM 1297 N N . ILE A 1 160 ? 26.413 -2.851 -4.610 1.00 6.20 221 ILE A N 1
ATOM 1298 C CA . ILE A 1 160 ? 25.856 -3.148 -5.929 1.00 6.23 221 ILE A CA 1
ATOM 1299 C C . ILE A 1 160 ? 25.533 -4.633 -6.064 1.00 6.21 221 ILE A C 1
ATOM 1300 O O . ILE A 1 160 ? 24.500 -4.997 -6.618 1.00 6.76 221 ILE A O 1
ATOM 1305 N N . LYS A 1 161 ? 26.407 -5.481 -5.527 1.00 6.98 222 LYS A N 1
ATOM 1306 C CA . LYS A 1 161 ? 26.220 -6.927 -5.606 1.00 6.99 222 LYS A CA 1
ATOM 1307 C C . LYS A 1 161 ? 25.135 -7.459 -4.688 1.00 7.41 222 LYS A C 1
ATOM 1308 O O . LYS A 1 161 ? 24.351 -8.326 -5.083 1.00 8.58 222 LYS A O 1
ATOM 1314 N N . GLY A 1 162 ? 25.097 -6.955 -3.458 1.00 8.61 223 GLY A N 1
ATOM 1315 C CA . GLY A 1 162 ? 24.359 -7.619 -2.401 1.00 10.28 223 GLY A CA 1
ATOM 1316 C C . GLY A 1 162 ? 23.226 -6.835 -1.786 1.00 10.27 223 GLY A C 1
ATOM 1317 O O . GLY A 1 162 ? 22.467 -7.371 -0.977 1.00 11.59 223 GLY A O 1
ATOM 1318 N N . GLY A 1 163 ? 23.093 -5.572 -2.163 1.00 8.27 224 GLY A N 1
ATOM 1319 C CA . GLY A 1 163 ? 22.065 -4.732 -1.591 1.00 9.64 224 GLY A CA 1
ATOM 1320 C C . GLY A 1 163 ? 22.543 -3.962 -0.372 1.00 8.11 224 GLY A C 1
ATOM 1321 O O . GLY A 1 163 ? 23.668 -4.147 0.096 1.00 9.96 224 GLY A O 1
ATOM 1322 N N . LEU A 1 164 ? 21.675 -3.093 0.135 1.00 12.50 225 LEU A N 1
ATOM 1323 C CA . LEU A 1 164 ? 22.019 -2.207 1.241 1.00 12.62 225 LEU A CA 1
ATOM 1324 C C . LEU A 1 164 ? 22.124 -2.955 2.569 1.00 16.15 225 LEU A C 1
ATOM 1325 O O . LEU A 1 164 ? 21.519 -4.014 2.745 1.00 16.16 225 LEU A O 1
#

B-factor: mean 12.19, std 7.51, range [3.4, 45.75]

Sequence (164 aa):
GSALDGPYTPDSSNLPSNYWYLINPLNDGVVFSVTNNSTFWMFTYLILPNTAQTNVTVNVMNETVNISIDNSGSTYRFVDYFKTSSTQSYRQRNYLITEHRLQAYRRDESGNISNYWGSSTYGDLRVGTYFNPVLNAVINLNADFYIIPDSQQEKCTEEYIKGGL

Nearest PDB structures (foldseek):
  4yfw-assembly2_B  TM=9.945E-01  e=1.992E-28  Rotavirus A
  4yg6-assembly1_A  TM=9.836E-01  e=1.543E-26  Rotavirus A RVA/Cow-tc/USA/B223/1983/G10P[11]
  2aen-assembly1_B  TM=9.445E-01  e=3.246E-16  Human rotavirus A
  5vks-assembly2_B  TM=9.434E-01  e=4.664E-16  Human rotavirus A
  5yms-assembly1_A  TM=9.464E-01  e=9.630E-16  Human rotavirus A

Secondary structure (DSSP, 8-state):
--S-EEEE--EEE-PPSSEEEEE--SS-EEEEEEE-SSS-EEEEEEE-SSEEEEEEEEEETTEEEEEEEEE-SSSEEEEEEEESSTTSPPEEEEEEEESSS-EEEEE-TT--EEEEEB-TTTT--EEEEE----TTPPEEE-S-EEEEEGGGHHHHHHHHHH--

Organism: NCBI:txid10941

Solvent-accessible surface area: 8083 Å² total; per-residue (Å²): 105,110,81,36,66,31,87,90,104,76,79,61,41,73,19,81,28,52,81,0,4,0,0,33,5,129,113,72,9,28,3,0,2,0,37,54,120,69,74,0,20,0,0,0,22,0,5,67,42,135,31,86,135,61,99,38,91,26,92,2,55,143,81,100,19,96,9,43,14,55,7,119,38,102,29,44,47,0,2,1,7,30,9,52,31,81,138,81,72,26,128,84,108,39,82,1,38,12,123,52,53,4,1,0,3,36,3,35,130,78,0,10,0,0,0,2,34,7,1,70,108,165,70,64,36,106,47,7,32,11,160,30,78,2,88,96,10,81,4,28,2,65,5,48,11,27,42,0,53,44,104,88,52,131,30,0,17,121,41,4,118,55,16,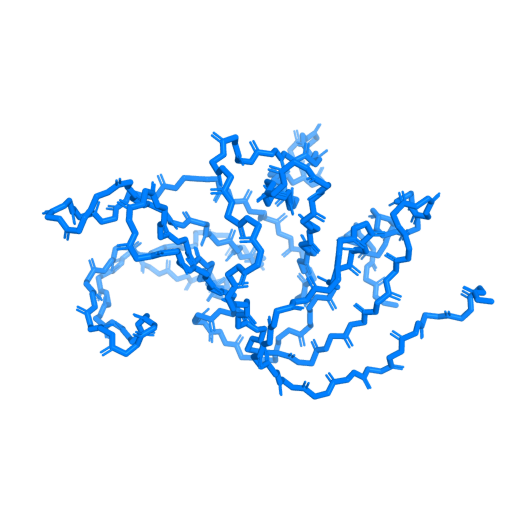109

Foldseek 3Di:
DVPFADFDAWDKFLDDAQKKKKFAADDWAWFKWWDPQAFKTKTKTKDAAPFDWDWDFDAGVNDTAIDIDGHPHHAMKIWMWMDTHPPDHIDIDFIETANGSIKIWGQHPQQKIWIWGDYVVVPPTDIDIDPTHDRRIMMTRNGTITIGRNVVVVVVVCCRHPND